Protein AF-A0A7R8UL46-F1 (afdb_monomer_lite)

Foldseek 3Di:
DVQLLVCVVVPDDLVVSCVVVVHDSVLSVVVNVVCVVCVDDPDPSDDPVVVVCPDDPVRVVVVVVLVVVVVPDDPPCVVVSVVVVVVVVD

Sequence (90 aa):
MEAAVEEVLGGCSMRSAAFLKNVTHFTLSRYVKKTKEHSEKNIRYAPNYSVMMISTAEQKEKLKNVLIMCSKMNMAYQQKIANELHMMWQ

Secondary structure (DSSP, 8-state):
-HHHHHHHHTT--HHHHHHHTT--HHHHHHHHHHHHH-TTS----S--TTTT-SS-HHHHHHHHHHHHHHHHS-GGGHHHHHHHHHHTT-

Structure (mmCIF, N/CA/C/O backbone):
data_AF-A0A7R8UL46-F1
#
_entry.id   AF-A0A7R8UL46-F1
#
loop_
_atom_site.group_PDB
_atom_site.id
_atom_site.type_symbol
_atom_site.label_atom_id
_atom_site.label_alt_id
_atom_site.label_comp_id
_atom_site.label_asym_id
_atom_site.label_entity_id
_atom_site.label_seq_id
_atom_site.pdbx_PDB_ins_code
_atom_site.Cartn_x
_atom_site.Cartn_y
_atom_site.Cartn_z
_atom_site.occupancy
_atom_site.B_iso_or_equiv
_atom_site.auth_seq_id
_atom_site.auth_comp_id
_atom_site.auth_asym_id
_atom_site.auth_atom_id
_atom_site.pdbx_PDB_model_num
ATOM 1 N N . MET A 1 1 ? -6.265 -6.173 2.752 1.00 89.50 1 MET A N 1
ATOM 2 C CA . MET A 1 1 ? -6.356 -4.934 3.558 1.00 89.50 1 MET A CA 1
ATOM 3 C C . MET A 1 1 ? -7.808 -4.595 3.858 1.00 89.50 1 MET A C 1
ATOM 5 O O . MET A 1 1 ? -8.130 -4.529 5.029 1.00 89.50 1 MET A O 1
ATOM 9 N N . GLU A 1 2 ? -8.676 -4.467 2.853 1.00 90.69 2 GLU A N 1
ATOM 10 C CA . GLU A 1 2 ? -10.133 -4.284 3.023 1.00 90.69 2 GLU A CA 1
ATOM 11 C C . GLU A 1 2 ? -10.753 -5.289 4.006 1.00 90.69 2 GLU A C 1
ATOM 13 O O . GLU A 1 2 ? -11.181 -4.897 5.085 1.00 90.69 2 GLU A O 1
ATOM 18 N N . ALA A 1 3 ? -10.589 -6.589 3.742 1.00 90.50 3 ALA A N 1
ATOM 19 C CA . ALA A 1 3 ? -11.037 -7.652 4.646 1.00 90.50 3 ALA A CA 1
ATOM 20 C C . ALA A 1 3 ? -10.447 -7.578 6.071 1.00 90.50 3 ALA A C 1
ATOM 22 O O . ALA A 1 3 ? -11.000 -8.156 6.991 1.00 90.50 3 ALA A O 1
ATOM 23 N N . ALA A 1 4 ? -9.304 -6.916 6.286 1.00 92.31 4 ALA A N 1
ATOM 24 C CA . ALA A 1 4 ? -8.757 -6.722 7.634 1.00 92.31 4 ALA A CA 1
ATOM 25 C C . ALA A 1 4 ? -9.421 -5.542 8.354 1.00 92.31 4 ALA A C 1
ATOM 27 O O . ALA A 1 4 ? -9.566 -5.565 9.572 1.00 92.31 4 ALA A O 1
ATOM 28 N N . VAL A 1 5 ? -9.813 -4.509 7.606 1.00 92.06 5 VAL A N 1
ATOM 29 C CA . VAL A 1 5 ? -10.550 -3.353 8.121 1.00 92.06 5 VAL A CA 1
ATOM 30 C C . VAL A 1 5 ? -11.977 -3.761 8.482 1.00 92.06 5 VAL A C 1
ATOM 32 O O . VAL A 1 5 ? -12.437 -3.396 9.559 1.00 92.06 5 VAL A O 1
ATOM 35 N N . GLU A 1 6 ? -12.639 -4.557 7.641 1.00 92.38 6 GLU A N 1
ATOM 36 C CA . GLU A 1 6 ? -13.990 -5.076 7.895 1.00 92.38 6 GLU A CA 1
ATOM 37 C C . GLU A 1 6 ? -14.069 -5.883 9.191 1.00 92.38 6 GLU A C 1
ATOM 39 O O . GLU A 1 6 ? -14.957 -5.644 9.999 1.00 92.38 6 GLU A O 1
ATOM 44 N N . GLU A 1 7 ? -13.097 -6.759 9.454 1.00 93.38 7 GLU A N 1
ATOM 45 C CA . GLU A 1 7 ? -13.028 -7.535 10.703 1.00 93.38 7 GLU A CA 1
ATOM 46 C C . GLU A 1 7 ? -12.951 -6.623 11.934 1.00 93.38 7 GLU A C 1
ATOM 48 O O . GLU A 1 7 ? -13.597 -6.873 12.950 1.00 93.38 7 GLU A O 1
ATOM 53 N N . VAL A 1 8 ? -12.189 -5.528 11.845 1.00 93.81 8 VAL A N 1
ATOM 54 C CA . VAL A 1 8 ? -12.085 -4.544 12.933 1.00 93.81 8 VAL A CA 1
ATOM 55 C C . VAL A 1 8 ? -13.382 -3.751 13.095 1.00 93.81 8 VAL A C 1
ATOM 57 O O . VAL A 1 8 ? -13.793 -3.473 14.220 1.00 93.81 8 VAL A O 1
ATOM 60 N N . LEU A 1 9 ? -14.043 -3.385 11.994 1.00 90.06 9 LEU A N 1
ATOM 61 C CA . LEU A 1 9 ? -15.346 -2.713 12.035 1.00 90.06 9 LEU A CA 1
ATOM 62 C C . LEU A 1 9 ? -16.459 -3.644 12.543 1.00 90.06 9 LEU A C 1
ATOM 64 O O . LEU A 1 9 ? -17.377 -3.173 13.206 1.00 90.06 9 LEU A O 1
ATOM 68 N N . GLY A 1 10 ? -16.325 -4.952 12.317 1.00 91.00 10 GLY A N 1
ATOM 69 C CA . GLY A 1 10 ? -17.174 -6.012 12.862 1.00 91.00 10 GLY A CA 1
ATOM 70 C C . GLY A 1 10 ? -16.898 -6.367 14.328 1.00 91.00 10 GLY A C 1
ATOM 71 O O . GLY A 1 10 ? -17.532 -7.275 14.858 1.00 91.00 10 GLY A O 1
ATOM 72 N N . GLY A 1 11 ? -15.974 -5.667 15.001 1.00 91.62 11 GLY A N 1
ATOM 73 C CA . GLY A 1 11 ? -15.717 -5.807 16.439 1.00 91.62 11 GLY A CA 1
ATOM 74 C C . GLY A 1 11 ? -14.490 -6.643 16.813 1.00 91.62 11 GLY A C 1
ATOM 75 O O . GLY A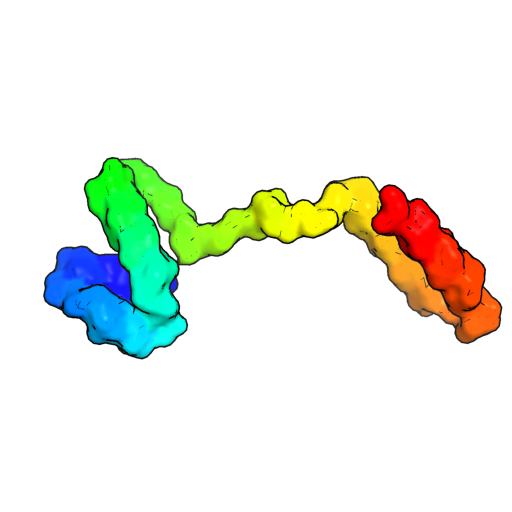 1 11 ? -14.192 -6.785 18.000 1.00 91.62 11 GLY A O 1
ATOM 76 N N . CYS A 1 12 ? -13.734 -7.165 15.843 1.00 92.94 12 CYS A N 1
ATOM 77 C CA . CYS A 1 12 ? -12.478 -7.854 16.123 1.00 92.94 12 CYS A CA 1
ATOM 78 C C . CYS A 1 12 ? -11.407 -6.872 16.626 1.00 92.94 12 CYS A C 1
ATOM 80 O O . CYS A 1 12 ? -11.330 -5.712 16.208 1.00 92.94 12 CYS A O 1
ATOM 82 N N . SER A 1 13 ? -10.519 -7.341 17.509 1.00 94.56 13 SER A N 1
ATOM 83 C CA . SER A 1 13 ? -9.401 -6.514 17.961 1.00 94.56 13 SER A CA 1
ATOM 84 C C . SER A 1 13 ? -8.437 -6.232 16.804 1.00 94.56 13 SER A C 1
ATOM 86 O O . SER A 1 13 ? -8.138 -7.104 15.986 1.00 94.56 13 SER A O 1
ATOM 88 N N . MET A 1 14 ? -7.873 -5.023 16.767 1.00 92.88 14 MET A N 1
ATOM 89 C CA . MET A 1 14 ? -6.945 -4.623 15.704 1.00 92.88 14 MET A CA 1
ATOM 90 C C . MET A 1 14 ? -5.681 -5.497 15.652 1.00 92.88 14 MET A C 1
ATOM 92 O O . MET A 1 14 ? -5.120 -5.701 14.580 1.00 92.88 14 MET A O 1
ATOM 96 N N . ARG A 1 15 ? -5.246 -6.057 16.791 1.00 92.88 15 ARG A N 1
ATOM 97 C CA . ARG A 1 15 ? -4.115 -7.002 16.845 1.00 92.88 15 ARG A CA 1
ATOM 98 C C . ARG A 1 15 ? -4.491 -8.360 16.255 1.00 92.88 15 ARG A C 1
ATOM 100 O O . ARG A 1 15 ? -3.722 -8.910 15.474 1.00 92.88 15 ARG A O 1
ATOM 107 N N . SER A 1 16 ? -5.675 -8.868 16.595 1.00 93.75 16 SER A N 1
ATOM 108 C CA . SER A 1 16 ? -6.187 -10.146 16.090 1.00 93.75 16 SER A CA 1
ATOM 109 C C . SER A 1 16 ? -6.420 -10.088 14.581 1.00 93.75 16 SER A C 1
ATOM 111 O O . SER A 1 16 ? -5.931 -10.949 13.859 1.00 93.75 16 SER A O 1
ATOM 113 N N . ALA A 1 17 ? -7.076 -9.037 14.085 1.00 94.88 17 ALA A N 1
ATOM 114 C CA . ALA A 1 17 ? -7.302 -8.844 12.654 1.00 94.88 17 ALA A CA 1
ATOM 115 C C . ALA A 1 17 ? -5.987 -8.672 11.868 1.00 94.88 17 ALA A C 1
ATOM 117 O O . ALA A 1 17 ? -5.841 -9.229 10.778 1.00 94.88 17 ALA A O 1
ATOM 118 N N . ALA A 1 18 ? -5.005 -7.954 12.431 1.00 94.06 18 ALA A N 1
ATOM 119 C CA . ALA A 1 18 ? -3.677 -7.812 11.832 1.00 94.06 18 ALA A CA 1
ATOM 120 C C . ALA A 1 18 ? -2.956 -9.162 11.697 1.00 94.06 18 ALA A C 1
ATOM 122 O O . ALA A 1 18 ? -2.424 -9.469 10.630 1.00 94.06 18 ALA A O 1
ATOM 123 N N . PHE A 1 19 ? -2.993 -9.980 12.753 1.00 94.69 19 PHE A N 1
ATOM 124 C CA . PHE A 1 19 ? -2.423 -11.325 12.753 1.00 94.69 19 PHE A CA 1
ATOM 125 C C . PHE A 1 19 ? -3.128 -12.242 11.742 1.00 94.69 19 PHE A C 1
ATOM 127 O O . PHE A 1 19 ? -2.476 -12.830 10.884 1.00 94.69 19 PHE A O 1
ATOM 134 N N . LEU A 1 20 ? -4.463 -12.297 11.779 1.00 93.06 20 LEU A N 1
ATOM 135 C CA . LEU A 1 20 ? -5.273 -13.173 10.924 1.00 93.06 20 LEU A CA 1
ATOM 136 C C . LEU A 1 20 ? -5.128 -12.867 9.432 1.00 93.06 20 LEU A C 1
ATOM 138 O O . LEU A 1 20 ? -5.149 -13.779 8.611 1.00 93.06 20 LEU A O 1
ATOM 142 N N . LYS A 1 21 ? -5.004 -11.588 9.064 1.00 92.31 21 LYS A N 1
ATOM 143 C CA . LYS A 1 21 ? -4.897 -11.169 7.658 1.00 92.31 21 LYS A CA 1
ATOM 144 C C . LYS A 1 21 ? -3.458 -10.891 7.224 1.00 92.31 21 LYS A C 1
ATOM 146 O O . LYS A 1 21 ? -3.261 -10.372 6.128 1.00 92.31 21 LYS A O 1
ATOM 151 N N . ASN A 1 22 ? -2.477 -11.221 8.067 1.00 92.69 22 ASN A N 1
ATOM 152 C CA . ASN A 1 22 ? -1.050 -11.027 7.823 1.00 92.69 22 ASN A CA 1
ATOM 153 C C . ASN A 1 22 ? -0.712 -9.607 7.318 1.00 92.69 22 ASN A C 1
ATOM 155 O O . ASN A 1 22 ? -0.034 -9.413 6.308 1.00 92.69 22 ASN A O 1
ATOM 159 N N . VAL A 1 23 ? -1.247 -8.593 8.002 1.00 92.44 23 VAL A N 1
ATOM 160 C CA . VAL A 1 23 ? -0.987 -7.175 7.715 1.00 92.44 23 VAL A CA 1
ATOM 161 C C . VAL A 1 23 ? -0.375 -6.501 8.930 1.00 92.44 23 VAL A C 1
ATOM 163 O O . VAL A 1 23 ? -0.665 -6.853 10.071 1.00 92.44 23 VAL A O 1
ATOM 166 N N . THR A 1 24 ? 0.457 -5.483 8.711 1.00 91.75 24 THR A N 1
ATOM 167 C CA . THR A 1 24 ? 1.040 -4.759 9.844 1.00 91.75 24 THR A CA 1
ATOM 168 C C . THR A 1 24 ? -0.035 -3.974 10.598 1.00 91.75 24 THR A C 1
ATOM 170 O O . THR A 1 24 ? -0.917 -3.344 10.002 1.00 91.75 24 THR A O 1
ATOM 173 N N . HIS A 1 25 ? 0.079 -3.956 11.926 1.00 90.56 25 HIS A N 1
ATOM 174 C CA . HIS A 1 25 ? -0.819 -3.202 12.798 1.00 90.56 25 HIS A CA 1
ATOM 175 C C . HIS A 1 25 ? -0.850 -1.701 12.455 1.00 90.56 25 HIS A C 1
ATOM 177 O O . HIS A 1 25 ? -1.913 -1.082 12.451 1.00 90.56 25 HIS A O 1
ATOM 183 N N . PHE A 1 26 ? 0.303 -1.114 12.113 1.00 90.94 26 PHE A N 1
ATOM 184 C CA . PHE A 1 26 ? 0.400 0.294 11.717 1.00 90.94 26 PHE A CA 1
ATOM 185 C C . PHE A 1 26 ? -0.390 0.592 10.443 1.00 90.94 26 PHE A C 1
ATOM 187 O O . PHE A 1 26 ? -1.153 1.560 10.395 1.00 90.94 26 PHE A O 1
ATOM 194 N N . THR A 1 27 ? -0.233 -0.242 9.411 1.00 90.12 27 THR A N 1
ATOM 195 C CA . THR A 1 27 ? -0.963 -0.065 8.154 1.00 90.12 27 THR A CA 1
ATOM 196 C C . THR A 1 27 ? -2.463 -0.246 8.371 1.00 90.12 27 THR A C 1
ATOM 198 O O . THR A 1 27 ? -3.240 0.577 7.892 1.00 90.12 27 THR A O 1
ATOM 201 N N . LEU A 1 28 ? -2.867 -1.263 9.138 1.00 93.19 28 LEU A N 1
ATOM 202 C CA . LEU A 1 28 ? -4.272 -1.506 9.456 1.00 93.19 28 LEU A CA 1
ATOM 203 C C . LEU A 1 28 ? -4.899 -0.320 10.204 1.00 93.19 28 LEU A C 1
ATOM 205 O O . LEU A 1 28 ? -5.929 0.191 9.774 1.00 93.19 28 LEU A O 1
ATOM 209 N N . SER A 1 29 ? -4.239 0.184 11.250 1.00 92.94 29 SER A N 1
ATOM 210 C CA . SER A 1 29 ? -4.703 1.340 12.032 1.00 92.94 29 SER A CA 1
ATOM 211 C C . SER A 1 29 ? -4.952 2.578 11.163 1.00 92.94 29 SER A C 1
ATOM 213 O O . SER A 1 29 ? -6.007 3.212 11.257 1.00 92.94 29 SER A O 1
ATOM 215 N N . ARG A 1 30 ? -4.033 2.878 10.234 1.00 90.69 30 ARG A N 1
ATOM 216 C CA . ARG A 1 30 ? -4.192 3.984 9.277 1.00 90.69 30 ARG A CA 1
ATOM 217 C C . ARG A 1 30 ? -5.461 3.828 8.432 1.00 90.69 30 ARG A C 1
ATOM 219 O O . ARG A 1 30 ? -6.189 4.803 8.255 1.00 90.69 30 ARG A O 1
ATOM 226 N N . TYR A 1 31 ? -5.721 2.634 7.900 1.00 91.06 31 TYR A N 1
ATOM 227 C CA . TYR A 1 31 ? -6.887 2.399 7.046 1.00 91.06 31 TYR A CA 1
ATOM 228 C C . TYR A 1 31 ? -8.198 2.328 7.830 1.00 91.06 31 TYR A C 1
ATOM 230 O O . TYR A 1 31 ? -9.200 2.845 7.342 1.00 91.06 31 TYR A O 1
ATOM 238 N N . VAL A 1 32 ? -8.200 1.783 9.049 1.00 91.19 32 VAL A N 1
ATOM 239 C CA . VAL A 1 32 ? -9.375 1.806 9.936 1.00 91.19 32 VAL A CA 1
ATOM 240 C C . VAL A 1 32 ? -9.753 3.248 10.273 1.00 91.19 32 VAL A C 1
ATOM 242 O O . VAL A 1 32 ? -10.913 3.622 10.121 1.00 91.19 32 VAL A O 1
ATOM 245 N N . LYS A 1 33 ? -8.777 4.084 10.654 1.00 91.12 33 LYS A N 1
ATOM 246 C CA . LYS A 1 33 ? -9.001 5.514 10.914 1.00 91.12 33 LYS A CA 1
ATOM 247 C C . LYS A 1 33 ? -9.562 6.226 9.681 1.00 91.12 33 LYS A C 1
ATOM 249 O O . LYS A 1 33 ? -10.618 6.842 9.765 1.00 91.12 33 LYS A O 1
ATOM 254 N N . LYS A 1 34 ? -8.917 6.047 8.522 1.00 88.62 34 LYS A N 1
ATOM 255 C CA . LYS A 1 34 ? -9.366 6.616 7.241 1.00 88.62 34 LYS A CA 1
ATOM 256 C C . LYS A 1 34 ? -10.799 6.200 6.883 1.00 88.62 34 LYS A C 1
ATOM 258 O O . LYS A 1 34 ? -11.546 7.011 6.355 1.00 88.62 34 LYS A O 1
ATOM 263 N N . THR A 1 35 ? -11.174 4.954 7.177 1.00 90.00 35 THR A N 1
ATOM 264 C CA . THR A 1 35 ? -12.522 4.422 6.907 1.00 90.00 35 THR A CA 1
ATOM 265 C C . THR A 1 35 ? -13.573 5.006 7.841 1.00 90.00 35 THR A C 1
ATOM 267 O O . THR A 1 35 ? -14.648 5.372 7.384 1.00 90.00 35 THR A O 1
ATOM 270 N N . LYS A 1 36 ? -13.247 5.191 9.124 1.00 86.88 36 LYS A N 1
ATOM 271 C CA . LYS A 1 36 ? -14.142 5.852 10.085 1.00 86.88 36 LYS A CA 1
ATOM 272 C C . LYS A 1 36 ? -14.335 7.340 9.794 1.00 86.88 36 LYS A C 1
ATOM 274 O O . LYS A 1 36 ? -15.420 7.862 10.002 1.00 86.88 36 LYS A O 1
ATOM 279 N N . GLU A 1 37 ? -13.291 8.020 9.327 1.00 88.56 37 GLU A N 1
ATOM 280 C CA . GLU A 1 37 ? -13.337 9.457 9.041 1.00 88.56 37 GLU A CA 1
ATOM 281 C C . GLU A 1 37 ? -14.024 9.782 7.709 1.00 88.56 37 GLU A C 1
ATOM 283 O O . GLU A 1 37 ? -14.441 10.919 7.514 1.00 88.56 37 GLU A O 1
ATOM 288 N N . HIS A 1 38 ? -14.065 8.850 6.751 1.00 83.12 38 HIS A N 1
ATOM 289 C CA . HIS A 1 38 ? -14.556 9.086 5.388 1.00 83.12 38 HIS A CA 1
ATOM 290 C C . HIS A 1 38 ? -15.489 7.945 4.952 1.00 83.12 38 HIS A C 1
ATOM 292 O O . HIS A 1 38 ? -15.152 7.164 4.061 1.00 83.12 38 HIS A O 1
ATOM 298 N N . SER A 1 39 ? -16.668 7.871 5.571 1.00 67.25 39 SER A N 1
ATOM 299 C CA . SER A 1 39 ? -17.673 6.813 5.370 1.00 67.25 39 SER A CA 1
ATOM 300 C C . SER A 1 39 ? -18.245 6.708 3.948 1.00 67.25 39 SER A C 1
ATOM 302 O O . SER A 1 39 ? -18.841 5.693 3.615 1.00 67.25 39 SER A O 1
ATOM 304 N N . GLU A 1 40 ? -18.064 7.726 3.101 1.00 62.88 40 GLU A N 1
ATOM 305 C CA . GLU A 1 40 ? -18.738 7.833 1.793 1.00 62.88 40 GLU A CA 1
ATOM 306 C C . GLU A 1 40 ? -17.828 7.638 0.570 1.00 62.88 40 GLU A C 1
ATOM 308 O O . GLU A 1 40 ? -18.272 7.787 -0.566 1.00 62.88 40 GLU A O 1
ATOM 313 N N . LYS A 1 41 ? -16.539 7.331 0.744 1.00 58.84 41 LYS A N 1
ATOM 314 C CA . LYS A 1 41 ? -15.607 7.263 -0.395 1.00 58.84 41 LYS A CA 1
ATOM 315 C C . LYS A 1 4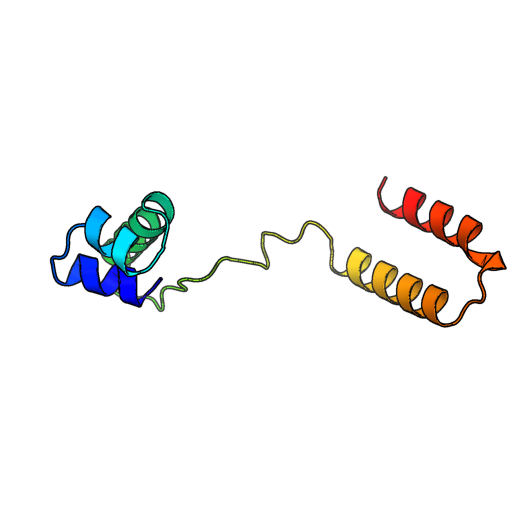1 ? -15.170 5.834 -0.668 1.00 58.84 41 LYS A C 1
ATOM 317 O O . LYS A 1 41 ? -14.870 5.092 0.255 1.00 58.84 41 LYS A O 1
ATOM 322 N N . ASN A 1 42 ? -15.044 5.492 -1.952 1.00 70.44 42 ASN A N 1
ATOM 323 C CA . ASN A 1 42 ? -14.289 4.335 -2.438 1.00 70.44 42 ASN A CA 1
ATOM 324 C C . ASN A 1 42 ? -12.845 4.409 -1.907 1.00 70.44 42 ASN A C 1
ATOM 326 O O . ASN A 1 42 ? -11.948 4.974 -2.545 1.00 70.44 42 ASN A O 1
ATOM 330 N N . ILE A 1 43 ? -12.617 3.913 -0.690 1.00 79.62 43 ILE A N 1
ATOM 331 C CA . ILE A 1 43 ? -11.309 3.956 -0.053 1.00 79.62 43 ILE A CA 1
ATOM 332 C C . ILE A 1 43 ? -10.427 2.946 -0.762 1.00 79.62 43 ILE A C 1
ATOM 334 O O . ILE A 1 43 ? -10.558 1.737 -0.623 1.00 79.62 43 ILE A O 1
ATOM 338 N N . ARG A 1 44 ? -9.455 3.461 -1.509 1.00 81.81 44 ARG A N 1
ATOM 339 C CA . ARG A 1 44 ? -8.404 2.627 -2.076 1.00 81.81 44 ARG A CA 1
ATOM 340 C C . ARG A 1 44 ? -7.530 2.071 -0.947 1.00 81.81 44 ARG A C 1
ATOM 342 O O . ARG A 1 44 ? -6.795 2.828 -0.309 1.00 81.81 44 ARG A O 1
ATOM 349 N N . TYR A 1 45 ? -7.575 0.754 -0.751 1.00 84.62 45 TYR A N 1
ATOM 350 C CA . TYR A 1 45 ? -6.760 0.000 0.214 1.00 84.62 45 TYR A CA 1
ATOM 351 C C . TYR A 1 45 ? -5.421 -0.493 -0.365 1.00 84.62 45 TYR A C 1
ATOM 353 O O . TYR A 1 45 ? -4.900 -1.535 0.036 1.00 84.62 45 TYR A O 1
ATOM 361 N N . ALA A 1 46 ? -4.864 0.250 -1.320 1.00 81.38 46 ALA A N 1
ATOM 362 C CA . ALA A 1 46 ? -3.620 -0.082 -2.003 1.00 81.38 46 ALA A CA 1
ATOM 363 C C . ALA A 1 46 ? -2.619 1.078 -1.900 1.00 81.38 46 ALA A C 1
ATOM 365 O O . ALA A 1 46 ? -3.039 2.241 -1.854 1.00 81.38 46 ALA A O 1
ATOM 366 N N . PRO A 1 47 ? -1.303 0.793 -1.897 1.00 74.31 47 PRO A N 1
ATOM 367 C CA . PRO A 1 47 ? -0.279 1.825 -1.971 1.00 74.31 47 PRO A CA 1
ATOM 368 C C . PRO A 1 47 ? -0.478 2.720 -3.195 1.00 74.31 47 PRO A C 1
ATOM 370 O O . PRO A 1 47 ? -0.880 2.261 -4.269 1.00 74.31 47 PRO A O 1
ATOM 373 N N . ASN A 1 48 ? -0.173 4.010 -3.044 1.00 76.19 48 ASN A N 1
ATOM 374 C CA . ASN A 1 48 ? -0.185 4.918 -4.177 1.00 76.19 48 ASN A CA 1
ATOM 375 C C . ASN A 1 48 ? 1.144 4.842 -4.941 1.00 76.19 48 ASN A C 1
ATOM 377 O O . ASN A 1 48 ? 2.056 5.635 -4.711 1.00 76.19 48 ASN A O 1
ATOM 381 N N . TYR A 1 49 ? 1.245 3.880 -5.856 1.00 70.75 49 TYR A N 1
ATOM 382 C CA . TYR A 1 49 ? 2.455 3.662 -6.653 1.00 70.75 49 TYR A CA 1
ATOM 383 C C . TYR A 1 49 ? 2.811 4.829 -7.585 1.00 70.75 49 TYR A C 1
ATOM 385 O O . TYR A 1 49 ? 3.955 4.913 -8.021 1.00 70.75 49 TYR A O 1
ATOM 393 N N . SER A 1 50 ? 1.882 5.751 -7.872 1.00 68.69 50 SER A N 1
ATOM 394 C CA . SER A 1 50 ? 2.215 6.949 -8.655 1.00 68.69 50 SER A CA 1
ATOM 395 C C . SER A 1 50 ? 3.091 7.933 -7.877 1.00 68.69 50 SER A C 1
ATOM 397 O O . SER A 1 50 ? 3.855 8.671 -8.484 1.00 68.69 50 SER A O 1
ATOM 399 N N . VAL A 1 51 ? 3.016 7.914 -6.543 1.00 65.31 51 VAL A N 1
ATOM 400 C CA . VAL A 1 51 ? 3.790 8.799 -5.656 1.00 65.31 51 VAL A CA 1
ATOM 401 C C . VAL A 1 51 ? 5.136 8.173 -5.281 1.00 65.31 51 VAL A C 1
ATOM 403 O O . VAL A 1 51 ? 6.083 8.884 -4.978 1.00 65.31 51 VAL A O 1
ATOM 406 N N . MET A 1 52 ? 5.260 6.845 -5.369 1.00 58.16 52 MET A N 1
ATOM 407 C CA . MET A 1 52 ? 6.528 6.116 -5.205 1.00 58.16 52 MET A CA 1
ATOM 408 C C . MET A 1 52 ? 7.355 6.044 -6.502 1.00 58.16 52 MET A C 1
ATOM 410 O O . MET A 1 52 ? 8.226 5.184 -6.634 1.00 58.16 52 MET A O 1
ATOM 414 N N . MET A 1 53 ? 7.092 6.910 -7.487 1.00 63.53 53 MET A N 1
ATOM 415 C CA . MET A 1 53 ? 7.936 6.983 -8.677 1.00 63.53 53 MET A CA 1
ATOM 416 C C . MET A 1 53 ? 9.271 7.642 -8.322 1.00 63.53 53 MET A C 1
ATOM 418 O O . MET A 1 53 ? 9.387 8.859 -8.300 1.00 63.53 53 MET A O 1
ATOM 422 N N . ILE A 1 54 ? 10.287 6.811 -8.082 1.00 68.88 54 ILE A N 1
ATOM 423 C CA . ILE A 1 54 ? 11.694 7.229 -7.939 1.00 68.88 54 ILE A CA 1
ATOM 424 C C . ILE A 1 54 ? 12.234 7.791 -9.270 1.00 68.88 54 ILE A C 1
ATOM 426 O O . ILE A 1 54 ? 13.242 8.487 -9.292 1.00 68.88 54 ILE A O 1
ATOM 430 N N . SER A 1 55 ? 11.546 7.516 -10.384 1.00 69.06 55 SER A N 1
ATOM 431 C CA . SER A 1 55 ? 11.964 7.922 -11.723 1.00 69.06 55 SER A CA 1
ATOM 432 C C . SER A 1 55 ? 10.818 8.550 -12.506 1.00 69.06 55 SER A C 1
ATOM 434 O O . SER A 1 55 ? 9.699 8.022 -12.518 1.00 69.06 55 SER A O 1
ATOM 436 N N . THR A 1 56 ? 11.112 9.644 -13.202 1.00 80.56 56 THR A N 1
ATOM 437 C CA . THR A 1 56 ? 10.177 10.336 -14.093 1.00 80.56 56 THR A CA 1
ATOM 438 C C . THR A 1 56 ? 9.780 9.450 -15.280 1.00 80.56 56 THR A C 1
ATOM 440 O O . THR A 1 56 ? 10.452 8.467 -15.610 1.00 80.56 56 THR A O 1
ATOM 443 N N . ALA A 1 57 ? 8.672 9.786 -15.949 1.00 80.31 57 ALA A N 1
ATOM 444 C CA . ALA A 1 57 ? 8.246 9.081 -17.162 1.00 80.31 57 ALA A CA 1
ATOM 445 C C . ALA A 1 57 ? 9.333 9.106 -18.254 1.00 80.31 57 ALA A C 1
ATOM 447 O O . ALA A 1 57 ? 9.565 8.103 -18.925 1.00 80.31 57 ALA A O 1
ATOM 448 N N . GLU A 1 58 ? 10.053 10.223 -18.364 1.00 81.44 58 GLU A N 1
ATOM 449 C CA . GLU A 1 58 ? 11.176 10.383 -19.286 1.00 81.44 58 GLU A CA 1
ATOM 450 C C . GLU A 1 58 ? 12.343 9.442 -18.948 1.00 81.44 58 GLU A C 1
ATOM 452 O O . GLU A 1 58 ? 12.874 8.770 -19.832 1.00 81.44 58 GLU A O 1
ATOM 457 N N . GLN A 1 59 ? 12.712 9.332 -17.666 1.00 81.44 59 GLN A N 1
ATOM 458 C CA . GLN A 1 59 ? 13.763 8.411 -17.219 1.00 81.44 59 GLN A CA 1
ATOM 459 C C . GLN A 1 59 ? 13.400 6.950 -17.515 1.00 81.44 59 GLN A C 1
ATOM 461 O O . GLN A 1 59 ? 14.264 6.171 -17.921 1.00 81.44 59 GLN A O 1
ATOM 466 N N . LYS A 1 60 ? 12.120 6.580 -17.380 1.00 80.31 60 LYS A N 1
ATOM 467 C CA . LYS A 1 60 ? 11.631 5.236 -17.723 1.00 80.31 60 LYS A CA 1
ATOM 468 C C . LYS A 1 60 ? 11.729 4.944 -19.217 1.00 80.31 60 LYS A C 1
ATOM 470 O O . LYS A 1 60 ? 12.170 3.856 -19.583 1.00 80.31 60 LYS A O 1
ATOM 475 N N . GLU A 1 61 ? 11.356 5.896 -20.071 1.00 85.00 61 GLU A N 1
ATOM 476 C CA . GLU A 1 61 ? 11.420 5.694 -21.522 1.00 85.00 61 GLU A CA 1
ATOM 477 C C . GLU A 1 61 ? 12.872 5.618 -22.013 1.00 85.00 61 GLU A C 1
ATOM 479 O O . GLU A 1 61 ? 13.214 4.740 -22.806 1.00 85.00 61 GLU A O 1
ATOM 484 N N . LYS A 1 62 ? 13.767 6.455 -21.472 1.00 81.25 62 LYS A N 1
ATOM 485 C CA . LYS A 1 62 ? 15.202 6.364 -21.773 1.00 81.25 62 LYS A CA 1
ATOM 486 C C . LYS A 1 62 ? 15.800 5.029 -21.305 1.00 81.25 62 LYS A C 1
ATOM 488 O O . LYS A 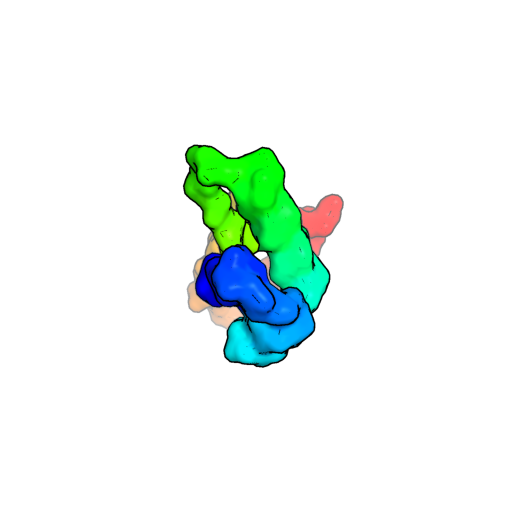1 62 ? 16.495 4.381 -22.082 1.00 81.25 62 LYS A O 1
ATOM 493 N N . LEU A 1 63 ? 15.480 4.566 -20.092 1.00 82.81 63 LEU A N 1
ATOM 494 C CA . LEU A 1 63 ? 15.943 3.265 -19.586 1.00 82.81 63 LEU A CA 1
ATOM 495 C C . LEU A 1 63 ? 15.458 2.102 -20.463 1.00 82.81 63 LEU A C 1
ATOM 497 O O . LEU A 1 63 ? 16.226 1.201 -20.790 1.00 82.81 63 LEU A O 1
ATOM 501 N N . LYS A 1 64 ? 14.190 2.130 -20.875 1.00 84.88 64 LYS A N 1
ATOM 502 C CA . LYS A 1 64 ? 13.604 1.138 -21.781 1.00 84.88 64 LYS A CA 1
ATOM 503 C C . LYS A 1 64 ? 14.349 1.084 -23.118 1.00 84.88 64 LYS A C 1
ATOM 505 O O . LYS A 1 64 ? 14.667 -0.007 -23.588 1.00 84.88 64 LYS A O 1
ATOM 510 N N . ASN A 1 65 ? 14.675 2.238 -23.700 1.00 82.75 65 ASN A N 1
ATOM 511 C CA . ASN A 1 65 ? 15.451 2.309 -24.940 1.00 82.75 65 ASN A CA 1
ATOM 512 C C . ASN A 1 65 ? 16.857 1.727 -24.770 1.00 82.75 65 ASN A C 1
ATOM 514 O O . ASN A 1 65 ? 17.305 0.958 -25.620 1.00 82.75 65 ASN A O 1
ATOM 518 N N . VAL A 1 66 ? 17.515 2.018 -23.646 1.00 80.94 66 VAL A N 1
ATOM 519 C CA . VAL A 1 66 ? 18.822 1.440 -23.314 1.00 80.94 66 VAL A CA 1
ATOM 520 C C . VAL A 1 66 ? 18.736 -0.081 -23.161 1.00 80.94 66 VAL A C 1
ATOM 522 O O . VAL A 1 66 ? 19.547 -0.793 -23.740 1.00 80.94 66 VAL A O 1
ATOM 525 N N . LEU A 1 67 ? 17.728 -0.612 -22.464 1.00 79.31 67 LEU A N 1
ATOM 526 C CA . LEU A 1 67 ? 17.545 -2.062 -22.313 1.00 79.31 67 LEU A CA 1
ATOM 527 C C . LEU A 1 67 ? 17.314 -2.770 -23.657 1.00 79.31 67 LEU A C 1
ATOM 529 O O . LEU A 1 67 ? 17.857 -3.851 -23.879 1.00 79.31 67 LEU A O 1
ATOM 533 N N . ILE A 1 68 ? 16.547 -2.159 -24.566 1.00 80.81 68 ILE A N 1
ATOM 534 C CA . ILE A 1 68 ? 16.342 -2.676 -25.930 1.00 80.81 68 ILE A CA 1
ATOM 535 C C . ILE A 1 68 ? 17.634 -2.607 -26.754 1.00 80.81 68 ILE A C 1
ATOM 537 O O . ILE A 1 68 ? 17.896 -3.495 -27.564 1.00 80.81 68 ILE A O 1
ATOM 541 N N . MET A 1 69 ? 18.444 -1.563 -26.571 1.00 75.06 69 MET A N 1
ATOM 542 C CA . MET A 1 69 ? 19.750 -1.451 -27.218 1.00 75.06 69 MET A CA 1
ATOM 543 C C . MET A 1 69 ? 20.697 -2.544 -26.710 1.00 75.06 69 MET A C 1
ATOM 545 O O . MET A 1 69 ? 21.274 -3.274 -27.513 1.00 75.06 69 MET A O 1
ATOM 549 N N . CYS A 1 70 ? 20.779 -2.728 -25.390 1.00 70.69 70 CYS A N 1
ATOM 550 C CA . CYS A 1 70 ? 21.573 -3.772 -24.750 1.00 70.69 70 CYS A CA 1
ATOM 551 C C . CYS A 1 70 ? 21.165 -5.177 -25.199 1.00 70.69 70 CYS A C 1
ATOM 553 O O . CYS A 1 70 ? 22.034 -5.997 -25.469 1.00 70.69 70 CYS A O 1
ATOM 555 N N . SER A 1 71 ? 19.864 -5.466 -25.308 1.00 72.75 71 SER A N 1
ATOM 556 C CA . SER A 1 71 ? 19.384 -6.804 -25.687 1.00 72.75 71 SER A CA 1
ATOM 557 C C . SER A 1 71 ? 19.709 -7.185 -27.132 1.00 72.75 71 SER A C 1
ATOM 559 O O . SER A 1 71 ? 19.737 -8.367 -27.466 1.00 72.75 71 SER A O 1
ATOM 561 N N . LYS A 1 72 ? 19.977 -6.192 -27.986 1.00 72.25 72 LYS A N 1
ATOM 562 C CA . LYS A 1 72 ? 20.362 -6.371 -29.391 1.00 72.25 72 LYS A CA 1
ATOM 563 C C . LYS A 1 72 ? 21.876 -6.298 -29.617 1.00 72.25 72 LYS A C 1
ATOM 565 O O . LYS A 1 72 ? 22.324 -6.551 -30.732 1.00 72.25 72 LYS A O 1
ATOM 570 N N . MET A 1 73 ? 22.662 -5.942 -28.598 1.00 63.41 73 MET A N 1
ATOM 571 C CA . MET A 1 73 ? 24.107 -5.737 -28.713 1.00 63.41 73 MET A CA 1
ATOM 572 C C . MET A 1 73 ? 24.907 -6.915 -28.146 1.00 63.41 73 MET A C 1
ATOM 574 O O . MET A 1 73 ? 24.688 -7.365 -27.026 1.00 63.41 73 MET A O 1
ATOM 578 N N . ASN A 1 74 ? 25.888 -7.384 -28.921 1.00 63.19 74 ASN A N 1
ATOM 579 C CA . ASN A 1 74 ? 26.881 -8.361 -28.473 1.00 63.19 74 ASN A CA 1
ATOM 580 C C . ASN A 1 74 ? 27.870 -7.701 -27.480 1.00 63.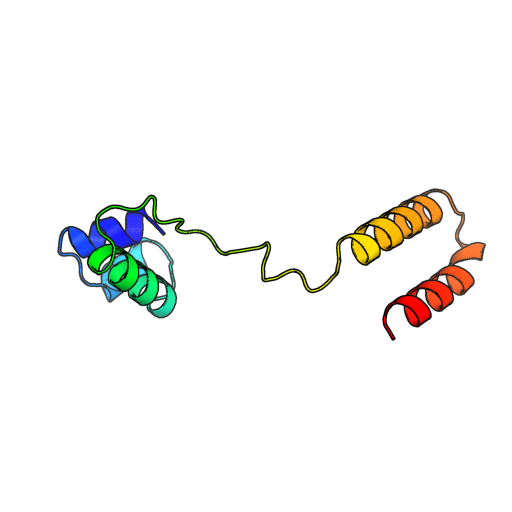19 74 ASN A C 1
ATOM 582 O O . ASN A 1 74 ? 28.100 -6.491 -27.563 1.00 63.19 74 ASN A O 1
ATOM 586 N N . MET A 1 75 ? 28.455 -8.477 -26.556 1.00 58.06 75 MET A N 1
ATOM 587 C CA . MET A 1 75 ? 29.094 -8.020 -25.297 1.00 58.06 75 MET A CA 1
ATOM 588 C C . MET A 1 75 ? 30.136 -6.878 -25.390 1.00 58.06 75 MET A C 1
ATOM 590 O O . MET A 1 75 ? 30.413 -6.230 -24.386 1.00 58.06 75 MET A O 1
ATOM 594 N N . ALA A 1 76 ? 30.677 -6.559 -26.567 1.00 56.50 76 ALA A N 1
ATOM 595 C CA . ALA A 1 76 ? 31.693 -5.518 -26.752 1.00 56.50 76 ALA A CA 1
ATOM 596 C C . ALA A 1 76 ? 31.212 -4.063 -26.520 1.00 56.50 76 ALA A C 1
ATOM 598 O O . ALA A 1 76 ? 32.038 -3.186 -26.284 1.00 56.50 76 ALA A O 1
ATOM 599 N N . TYR A 1 77 ? 29.904 -3.773 -26.557 1.00 59.56 77 TYR A N 1
ATOM 600 C CA . TYR A 1 77 ? 29.380 -2.395 -26.436 1.00 59.56 77 TYR A CA 1
ATOM 601 C C . TYR A 1 77 ? 28.959 -1.969 -25.014 1.00 59.56 77 TYR A C 1
ATOM 603 O O . TYR A 1 77 ? 28.520 -0.835 -24.808 1.00 59.56 77 TYR A O 1
ATOM 611 N N . GLN A 1 78 ? 29.124 -2.840 -24.014 1.00 62.03 78 GLN A N 1
ATOM 612 C CA . GLN A 1 78 ? 28.583 -2.650 -22.660 1.00 62.03 78 GLN A CA 1
ATOM 613 C C . GLN A 1 78 ? 29.207 -1.467 -21.888 1.00 62.03 78 GLN A C 1
ATOM 615 O O . GLN A 1 78 ? 28.503 -0.783 -21.145 1.00 62.03 78 GLN A O 1
ATOM 620 N N . GLN A 1 79 ? 30.491 -1.158 -22.110 1.00 63.62 79 GLN A N 1
ATOM 621 C CA . GLN A 1 79 ? 31.197 -0.088 -21.386 1.00 63.62 79 GLN A CA 1
ATOM 622 C C . GLN A 1 79 ? 30.679 1.319 -21.733 1.00 63.62 79 GLN A C 1
ATOM 624 O O . GLN A 1 79 ? 30.599 2.191 -20.870 1.00 63.62 79 GLN A O 1
ATOM 629 N N . LYS A 1 80 ? 30.300 1.552 -22.997 1.00 64.69 80 LYS A N 1
ATOM 630 C CA . LYS A 1 80 ? 29.799 2.858 -23.454 1.00 64.69 80 LYS A CA 1
ATOM 631 C C . LYS A 1 80 ? 28.414 3.158 -22.871 1.00 64.69 80 LYS A C 1
ATOM 633 O O . LYS A 1 80 ? 28.162 4.273 -22.426 1.00 64.69 80 LYS A O 1
ATOM 638 N N . ILE A 1 81 ? 27.561 2.138 -22.802 1.00 67.75 81 ILE A N 1
ATOM 639 C CA . ILE A 1 81 ? 26.207 2.243 -22.249 1.00 67.75 81 ILE A CA 1
ATOM 640 C C . ILE A 1 81 ? 26.240 2.489 -20.735 1.00 67.75 81 ILE A C 1
ATOM 642 O O . ILE A 1 81 ? 25.448 3.279 -20.226 1.00 67.75 81 ILE A O 1
ATOM 646 N N . ALA A 1 82 ? 27.178 1.869 -20.010 1.00 67.50 82 ALA A N 1
ATOM 647 C CA . ALA A 1 82 ? 27.350 2.113 -18.578 1.00 67.50 82 ALA A CA 1
ATOM 648 C C . ALA A 1 82 ? 27.661 3.592 -18.270 1.00 67.50 82 ALA A C 1
ATOM 650 O O . ALA A 1 82 ? 27.119 4.150 -17.316 1.00 67.50 82 ALA A O 1
ATOM 651 N N . ASN A 1 83 ? 28.465 4.248 -19.112 1.00 68.50 83 ASN A N 1
ATOM 652 C CA . ASN A 1 83 ? 28.789 5.668 -18.957 1.00 68.50 83 ASN A CA 1
ATOM 653 C C . ASN A 1 83 ? 27.598 6.583 -19.294 1.00 68.50 83 ASN A C 1
ATOM 655 O O . ASN A 1 83 ? 27.355 7.553 -18.579 1.00 68.50 83 ASN A O 1
ATOM 659 N N . GLU A 1 84 ? 26.828 6.266 -20.339 1.00 70.19 84 GLU A N 1
ATOM 660 C CA . GLU A 1 84 ? 25.604 7.010 -20.683 1.00 70.19 84 GLU A CA 1
ATOM 661 C C . GLU A 1 84 ? 24.535 6.878 -19.585 1.00 70.19 84 GLU A C 1
ATOM 663 O O . GLU A 1 84 ? 23.888 7.862 -19.227 1.00 70.19 84 GLU A O 1
ATOM 668 N N . LEU A 1 85 ? 24.409 5.693 -18.978 1.00 69.12 85 LEU A N 1
ATOM 669 C CA . LEU A 1 85 ? 23.551 5.483 -17.814 1.00 69.12 85 LEU A CA 1
ATOM 670 C C . LEU A 1 85 ? 24.040 6.269 -16.594 1.00 69.12 85 LEU A C 1
ATOM 672 O O . LEU A 1 85 ? 23.218 6.873 -15.926 1.00 69.12 85 LEU A O 1
ATOM 676 N N . HIS A 1 86 ? 25.341 6.325 -16.301 1.00 69.19 86 HIS A N 1
ATOM 677 C CA . HIS A 1 86 ? 25.842 7.093 -15.153 1.00 69.19 86 HIS A CA 1
ATOM 678 C C . HIS A 1 86 ? 25.525 8.596 -15.261 1.00 69.19 86 HIS A C 1
ATOM 680 O O . HIS A 1 86 ? 25.123 9.216 -14.280 1.00 69.19 86 HIS A O 1
ATOM 686 N N . MET A 1 87 ? 25.622 9.159 -16.469 1.00 69.25 87 MET A N 1
ATOM 687 C CA . MET A 1 87 ? 25.326 10.571 -16.751 1.00 69.25 87 MET A CA 1
ATOM 688 C C . MET A 1 87 ? 23.833 10.921 -16.647 1.00 69.25 87 MET A C 1
ATOM 690 O O . MET A 1 87 ? 23.490 12.076 -16.436 1.00 69.25 87 MET A O 1
ATOM 694 N N . MET A 1 88 ? 22.927 9.951 -16.811 1.00 63.00 88 MET A N 1
ATOM 695 C CA . MET A 1 88 ? 21.476 10.187 -16.757 1.00 63.00 88 MET A CA 1
ATOM 696 C C . MET A 1 88 ? 20.901 10.302 -15.336 1.00 63.00 88 MET A C 1
ATOM 698 O O . MET A 1 88 ? 19.738 10.682 -15.186 1.00 63.00 88 MET A O 1
ATOM 702 N N . TRP A 1 89 ? 21.669 9.903 -14.320 1.00 61.19 89 TRP A N 1
ATOM 703 C CA . TRP A 1 89 ? 21.231 9.838 -12.920 1.00 61.19 89 TRP A CA 1
ATOM 704 C C . TRP A 1 89 ? 22.020 10.793 -12.002 1.00 61.19 89 TRP A C 1
ATOM 706 O O . TRP A 1 89 ? 21.888 10.694 -10.782 1.00 61.19 89 TRP A O 1
ATOM 716 N N . GLN A 1 90 ? 22.814 11.699 -12.584 1.00 56.81 90 GLN A N 1
ATOM 717 C CA . GLN A 1 90 ? 23.329 12.912 -11.934 1.00 56.81 90 GLN A CA 1
ATOM 718 C C . GLN A 1 90 ? 22.383 14.083 -12.205 1.00 56.81 90 GLN A C 1
ATOM 720 O O . GLN A 1 90 ? 22.219 14.911 -11.283 1.00 56.81 90 GLN A O 1
#

pLDDT: mean 79.86, std 12.0, range [56.5, 94.88]

Radius of gyration: 22.18 Å; chains: 1; bounding box: 50×26×47 Å

Organism: Hermetia illucens (NCBI:txid343691)

=== Feature glossary ===
Each block in this record encodes a different view of the same protein. In brief:

Predicted aligned error. PAE(i, j) answers: if I align the predicted and true structures on residue i, how far off (in Å) do I expect residue j to be? A block-diagonal PAE matrix with low values on the blocks and high values off-diagonal is the signature of a multi-domain protein with co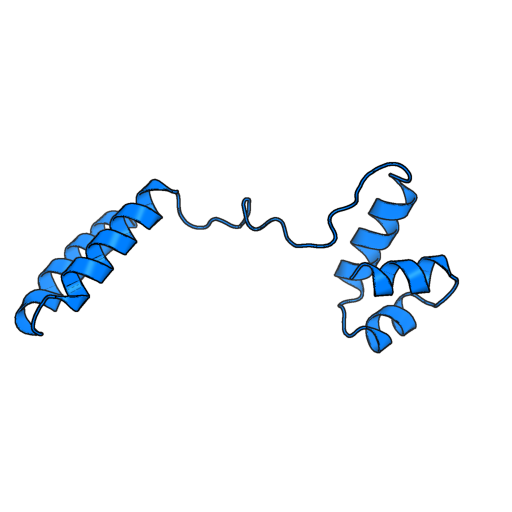nfidently predicted domains but uncertain inter-domain orientation.

Contact-map, Ramachandran, and PAE plots. Plot images: a contact map (which residues are close in 3D, as an N×N binary image), a Ramachandran scatter (backbone torsion angles, revealing secondary-structure composition at a glance), and — for AlphaFold structures — a PAE heatmap (pairwise prediction confidence).

Backbone torsions (φ/ψ). φ (phi) and ψ (psi) are the two rotatable backbone dihedrals per residue: φ is the C(i-1)–N–Cα–C torsion, ψ is the N–Cα–C–N(i+1) torsion, both in degrees on (−180°, 180°]. α-helical residues cluster near (−60°, −45°); β-strand residues near (−120°, +130°). A Ramachandran plot is simply a scatter of (φ, ψ) for every residue.

Foldseek 3Di. A 3Di character summarizes, for each residue, the relative orientation of the Cα frame of its nearest spatial neighbor. Because it encodes fold topology rather than chemistry, 3Di alignments detect remote structural similarity that sequence alignment misses.

Radius of gyration, Cα contacts, bounding box. Three whole-structure scalars: the radius of gyration (RMS distance of Cα from centroid, in Å), the count of Cα–Cα contacts (pairs closer than 8 Å and separated by more than four residues in sequence — i.e. tertiary, not local, contacts), and the bounding-box dimensions. Together they distinguish compact globular folds from extended fibres or disordered chains.

Sequence. Sequence gives the chain of amino acids in standard one-letter code (A=alanine, C=cysteine, …, Y=tyrosine), read N→C. It is the only feature that is directly encoded by the gene; all structural features are derived from the folded form of this sequence.

mmCIF coordinates. Atomic coordinates in PDBx/mmCIF format — the same representation the Protein Data Bank distributes. Each line of the _atom_site loop places one backbone atom in Cartesian space (units: ångströms, origin: arbitrary).

Secondary structure (3-state, P-SEA). Three-state secondary structure (P-SEA) collapses the eight DSSP classes into helix (a), strand (b), and coil (c). P-SEA assigns these from Cα geometry alone — distances and angles — without requiring backbone oxygens, so it works on any Cα trace.

InterPro / GO / CATH / organism. Functional annotatio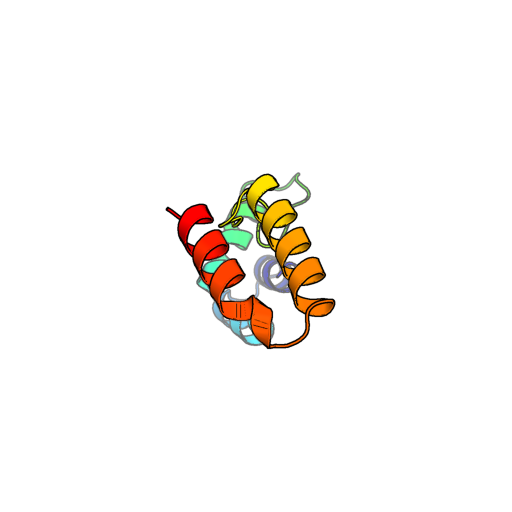ns link the protein to curated databases. InterPro entries identify conserved domains and families by matching the sequence against member-database signatures (Pfam, PROSITE, CDD, …). Gene Ontology (GO) terms describe molecular function, biological process, and cellular component in a controlled vocabulary. CATH places the structure in a hierarchical fold classification (Class/Architecture/Topology/Homologous-superfamily). The organism is the source species.

B-factor. B-factor (Debye–Waller factor) reflects atomic displacement in the crystal lattice. It is an experimental observable (units Å²), not a prediction; low values mean the atom is pinned down, high values mean it moves or is heterogeneous across the crystal.

Rendered structure images. Structure images are PyMOL renders from six orthogonal camera directions. Cartoon representation draws helices as coils and strands as arrows; sticks shows the backbone as bonds; surface shows the solvent-excluded envelope. Rainbow coloring maps sequence position to hue (blue→red, N→C); chain coloring assigns a distinct color per polypeptide.

Solvent-accessible surface area. Solvent-accessible surface area (SASA) is the area in Å² traced out by the centre of a 1.4 Å probe sphere (a water molecule) rolled over the protein's van der Waals surface (Shrake–Rupley / Lee–Richards construction). Buried residues have near-zero SASA; fully exposed residues can exceed 200 Å². The total SASA scales roughly with the number of surface residues.

Secondary structure (8-state, DSSP). The SS8 string is DSSP's per-residue secondary-structure call. α-helix (H) means an i→i+4 H-bond ladder; β-strand (E) means the residue participates in a β-sheet; 3₁₀ (G) and π (I) are tighter and wider helices; T/S are turns/bends; '-' is loop.

pLDDT. For AlphaFold models, the B-factor field carries pLDDT — the model's own estimate of local accuracy on a 0–100 scale. Regions with pLDDT<50 should be treated as essentially unmodeled; they often correspond to intrinsically disordered segments.

Nearest PDB structures. Nearest PDB neighbors are the top structural matches found by Foldseek when searching this structure against the entire Protein Data Bank. Each hit reports a TM-score (0 to 1; >0.5 almost always implies the same fold) and an E-value. These are *structural* homologs — they may share no detectable sequence similarity.